Protein AF-F5APM9-F1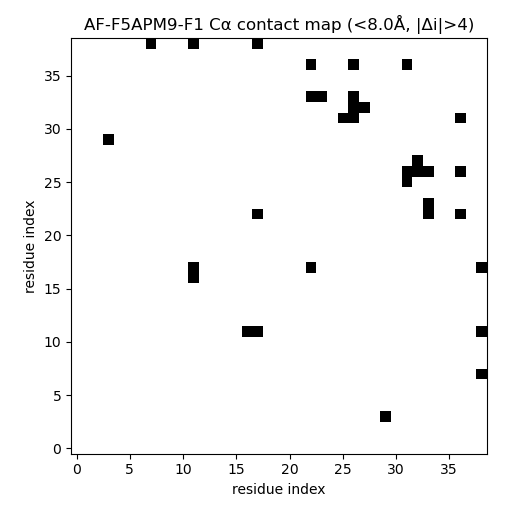 (afdb_monomer)

Foldseek 3Di:
DVVLVVVLVVVCVVDVDDDPVNLVVSCVVVVHDSVVSDD

Nearest PDB structures (foldseek):
  1p7j-assembly4_D  TM=9.705E-01  e=1.164E-02  Drosophila melanogaster
  1du0-assembly1_A  TM=9.292E-01  e=1.016E-02  Drosophila melanogaster
  1enh-assembly1_A  TM=9.600E-01  e=1.530E-02  Drosophila melanogaster
  6m3d-assembly1_C  TM=9.472E-01  e=3.242E-02  Drosophila melanogaster
  4qtr-assembly2_D  TM=9.434E-01  e=1.913E-01  Drosophila melanogaster

Sequence (39 aa):
TRYQTLELEKEFHFNRYLTRRRRIEIANNLCLNERQIKI

Radius of gyration: 9.13 Å; Cα contacts (8 Å, |Δi|>4): 17; chains: 1; bounding box: 18×14×21 Å

pLDDT: mean 76.45, std 6.32, range [62.84, 85.69]

Mean predicted aligned error: 6.4 Å

Structure (mmCIF, N/CA/C/O backbone):
data_AF-F5APM9-F1
#
_entry.id   AF-F5APM9-F1
#
loop_
_atom_site.group_PDB
_atom_site.id
_atom_site.type_symbol
_atom_site.label_atom_id
_atom_site.label_alt_id
_atom_site.label_comp_id
_atom_site.label_asym_id
_atom_site.label_entity_id
_atom_site.label_seq_id
_atom_site.pdbx_PDB_ins_code
_atom_site.Cartn_x
_atom_site.Cartn_y
_atom_site.Cartn_z
_atom_site.occupancy
_atom_site.B_iso_or_equiv
_atom_site.auth_seq_id
_atom_site.auth_comp_id
_atom_site.auth_asym_id
_atom_site.auth_atom_id
_atom_site.pdbx_PDB_model_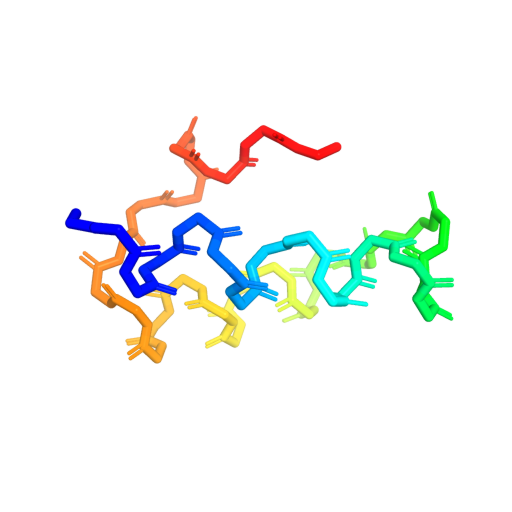num
ATOM 1 N N . THR A 1 1 ? -7.852 -10.782 5.863 1.00 71.00 1 THR A N 1
ATOM 2 C CA . THR A 1 1 ? -9.287 -11.178 5.807 1.00 71.00 1 THR A CA 1
ATOM 3 C C . THR A 1 1 ? -9.638 -11.652 4.405 1.00 71.00 1 THR A C 1
ATOM 5 O O . THR A 1 1 ? -8.951 -11.266 3.472 1.00 71.00 1 THR A O 1
ATOM 8 N N . ARG A 1 2 ? -10.685 -12.480 4.233 1.00 78.50 2 ARG A N 1
ATOM 9 C CA . ARG A 1 2 ? -11.077 -13.119 2.949 1.00 78.50 2 ARG A CA 1
ATOM 10 C C . ARG A 1 2 ? -11.197 -12.139 1.763 1.00 78.50 2 ARG A C 1
ATOM 12 O O . ARG A 1 2 ? -10.922 -12.509 0.631 1.00 78.50 2 ARG A O 1
ATOM 19 N N . TYR A 1 3 ? -11.546 -10.885 2.052 1.00 81.12 3 TYR A N 1
ATOM 20 C CA . TYR A 1 3 ? -11.574 -9.772 1.100 1.00 81.12 3 TYR A CA 1
ATOM 21 C C . TYR A 1 3 ? -10.200 -9.459 0.482 1.00 81.12 3 TYR A C 1
ATOM 23 O O . TYR A 1 3 ? -10.085 -9.350 -0.730 1.00 81.12 3 TYR A O 1
ATOM 31 N N . GLN A 1 4 ? -9.144 -9.381 1.299 1.00 71.75 4 GLN A N 1
ATOM 32 C CA . GLN A 1 4 ? -7.791 -9.072 0.820 1.00 71.75 4 GLN A CA 1
ATOM 33 C C . GLN A 1 4 ? -7.277 -10.149 -0.144 1.00 71.75 4 GLN A C 1
ATOM 35 O 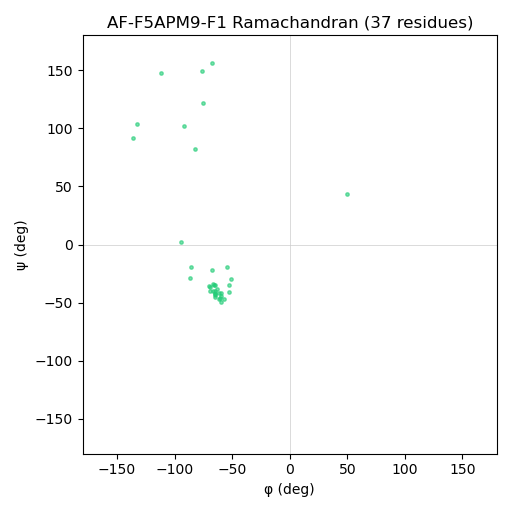O . GLN A 1 4 ? -6.649 -9.824 -1.143 1.00 71.75 4 GLN A O 1
ATOM 40 N N . THR A 1 5 ? -7.574 -11.422 0.126 1.00 80.75 5 THR A N 1
ATOM 41 C CA . THR A 1 5 ? -7.205 -12.537 -0.759 1.00 80.75 5 THR A CA 1
ATOM 42 C C . THR A 1 5 ? -7.923 -12.449 -2.106 1.00 80.75 5 THR A C 1
ATOM 44 O O . THR A 1 5 ? -7.281 -12.592 -3.140 1.00 80.75 5 THR A O 1
ATOM 47 N N . LEU A 1 6 ? -9.224 -12.139 -2.099 1.00 85.69 6 LEU A N 1
ATOM 48 C CA . LEU A 1 6 ? -10.028 -12.013 -3.317 1.00 85.69 6 LEU A CA 1
ATOM 49 C C . LEU A 1 6 ? -9.509 -10.899 -4.242 1.00 85.69 6 LEU A C 1
ATOM 51 O O . LEU A 1 6 ? -9.444 -11.076 -5.456 1.00 85.69 6 LEU A O 1
ATOM 55 N N . GLU A 1 7 ? -9.131 -9.753 -3.675 1.00 81.19 7 GLU A N 1
ATOM 56 C CA . GLU A 1 7 ? -8.611 -8.627 -4.458 1.00 81.19 7 GLU A CA 1
ATOM 57 C C . GLU A 1 7 ? -7.229 -8.940 -5.056 1.00 81.19 7 GLU A C 1
ATOM 59 O O . GLU A 1 7 ? -6.971 -8.606 -6.210 1.00 81.19 7 GLU A O 1
ATOM 64 N N . LEU A 1 8 ? -6.366 -9.666 -4.331 1.00 76.00 8 LEU A N 1
ATOM 65 C CA . LEU A 1 8 ? -5.071 -10.116 -4.862 1.00 76.00 8 LEU A CA 1
ATOM 66 C C . LEU A 1 8 ? -5.234 -11.142 -6.001 1.00 76.00 8 LEU A C 1
ATOM 68 O O . LEU A 1 8 ? -4.514 -11.063 -6.996 1.00 76.00 8 LEU A O 1
ATOM 72 N N . GLU A 1 9 ? -6.189 -12.070 -5.890 1.00 81.31 9 GLU A N 1
ATOM 73 C CA . GLU A 1 9 ? -6.490 -13.061 -6.936 1.00 81.31 9 GLU A CA 1
ATOM 74 C C . GLU A 1 9 ? -7.026 -12.413 -8.219 1.00 81.31 9 GLU A C 1
ATOM 76 O O . GLU A 1 9 ? -6.597 -12.782 -9.316 1.00 81.31 9 GLU A O 1
ATOM 81 N N . LYS A 1 10 ? -7.911 -11.411 -8.103 1.00 80.62 10 LYS A N 1
ATOM 82 C CA . LYS A 1 10 ? -8.376 -10.631 -9.261 1.00 80.62 10 LYS A CA 1
ATOM 83 C C . LYS A 1 10 ? -7.207 -9.950 -9.957 1.00 80.62 10 LYS A C 1
ATOM 85 O O . LYS A 1 10 ? -7.055 -10.083 -11.171 1.00 80.62 10 LYS A O 1
ATOM 90 N N . GLU A 1 11 ? -6.358 -9.258 -9.202 1.00 72.62 11 GLU A N 1
ATOM 91 C CA . GLU A 1 11 ? -5.257 -8.511 -9.800 1.00 72.62 11 GLU A CA 1
ATOM 92 C C . GLU A 1 11 ? -4.233 -9.430 -10.489 1.00 72.62 11 GLU A C 1
ATOM 94 O O . GLU A 1 11 ? -3.715 -9.079 -11.551 1.00 72.62 11 GLU A O 1
ATOM 99 N N . PHE A 1 12 ? -3.995 -10.628 -9.941 1.00 75.06 12 PHE A N 1
ATOM 100 C CA . PHE A 1 12 ? -3.165 -11.661 -10.568 1.00 75.06 12 PHE A CA 1
ATOM 101 C C . PHE A 1 12 ? -3.768 -12.193 -11.873 1.00 75.06 12 PHE A C 1
ATOM 103 O O . PHE A 1 12 ? -3.045 -12.403 -12.850 1.00 75.06 12 PHE A O 1
ATOM 110 N N . HIS A 1 13 ? -5.090 -12.382 -11.923 1.00 74.94 13 HIS A N 1
ATOM 111 C CA . HIS A 1 13 ? -5.760 -12.854 -13.134 1.00 74.94 13 HIS A CA 1
ATOM 112 C C . HIS A 1 13 ? -5.705 -11.834 -14.280 1.00 74.94 13 HIS A C 1
ATOM 114 O O . HIS A 1 13 ? -5.584 -12.235 -15.437 1.00 74.94 13 HIS A O 1
ATOM 120 N N . PHE A 1 14 ? -5.741 -10.534 -13.967 1.00 69.69 14 PHE A N 1
ATOM 121 C CA . PHE A 1 14 ? -5.655 -9.458 -14.961 1.00 69.69 14 PHE A CA 1
ATOM 122 C C . PHE A 1 14 ? -4.217 -9.049 -15.313 1.00 69.69 14 PHE A C 1
ATOM 124 O O . PHE A 1 14 ? -3.969 -8.618 -16.436 1.00 69.69 14 PHE A O 1
ATOM 131 N N . ASN A 1 15 ? -3.258 -9.194 -14.394 1.00 68.12 15 ASN A N 1
ATOM 132 C CA . ASN A 1 15 ? -1.859 -8.828 -14.605 1.00 68.12 15 ASN A CA 1
ATOM 133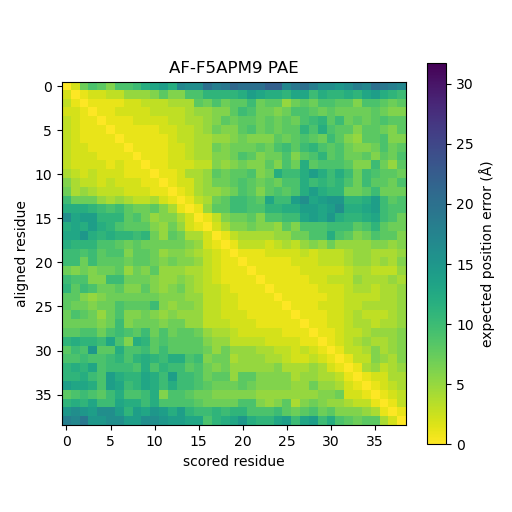 C C . ASN A 1 15 ? -0.930 -9.917 -14.065 1.00 68.12 15 ASN A C 1
ATOM 135 O O . ASN A 1 15 ? -0.479 -9.865 -12.921 1.00 68.12 15 ASN A O 1
ATOM 139 N N . ARG A 1 16 ? -0.560 -10.860 -14.944 1.00 66.69 16 ARG A N 1
ATOM 140 C CA . ARG A 1 16 ? 0.386 -11.956 -14.649 1.00 66.69 16 ARG A CA 1
ATOM 141 C C . ARG A 1 16 ? 1.740 -11.476 -14.103 1.00 66.69 16 ARG A C 1
ATOM 143 O O . ARG A 1 16 ? 2.452 -12.256 -13.482 1.00 66.69 16 ARG A O 1
ATOM 150 N N . TYR A 1 17 ? 2.080 -10.202 -14.325 1.00 68.69 17 TYR A N 1
ATOM 151 C CA . TYR A 1 17 ? 3.251 -9.535 -13.764 1.00 68.69 17 TYR A CA 1
ATOM 152 C C . TYR A 1 17 ? 2.857 -8.177 -13.184 1.00 68.69 17 TYR A C 1
ATOM 154 O O . TYR A 1 17 ? 2.669 -7.197 -13.907 1.00 68.69 17 TYR A O 1
ATOM 162 N N . LEU A 1 18 ? 2.755 -8.097 -11.860 1.00 71.69 18 LEU A N 1
ATOM 163 C CA . LEU A 1 18 ? 2.543 -6.820 -11.191 1.00 71.69 18 LEU A CA 1
ATOM 164 C C . LEU A 1 18 ? 3.844 -6.018 -11.184 1.00 71.69 18 LEU A C 1
ATOM 166 O O . LEU A 1 18 ? 4.877 -6.446 -10.661 1.00 71.69 18 LEU A O 1
ATOM 170 N N . THR A 1 19 ? 3.794 -4.818 -11.756 1.00 80.12 19 THR A N 1
ATOM 171 C CA . THR A 1 19 ? 4.899 -3.863 -11.659 1.00 80.12 19 THR A CA 1
ATOM 172 C C . THR A 1 19 ? 5.051 -3.379 -10.215 1.00 80.12 19 THR A C 1
ATOM 174 O O . THR A 1 19 ? 4.101 -3.387 -9.428 1.00 80.12 19 THR A O 1
ATOM 177 N N . ARG A 1 20 ? 6.253 -2.910 -9.849 1.00 80.44 20 ARG A N 1
ATOM 178 C CA . ARG A 1 20 ? 6.523 -2.356 -8.508 1.00 80.44 20 ARG A CA 1
ATOM 179 C C . ARG A 1 20 ? 5.527 -1.254 -8.133 1.00 80.44 20 ARG A C 1
ATOM 181 O O . ARG A 1 20 ? 5.033 -1.245 -7.014 1.00 80.44 20 ARG A O 1
ATOM 188 N N . ARG A 1 21 ? 5.173 -0.382 -9.083 1.00 83.12 21 ARG A N 1
ATOM 189 C CA . ARG A 1 21 ? 4.197 0.695 -8.861 1.00 83.12 21 ARG 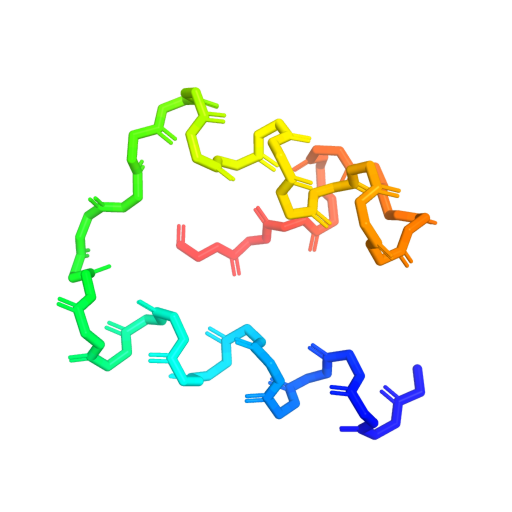A CA 1
ATOM 190 C C . ARG A 1 21 ? 2.829 0.150 -8.451 1.00 83.12 21 ARG A C 1
ATOM 192 O O . ARG A 1 21 ? 2.244 0.642 -7.494 1.00 83.12 21 ARG A O 1
ATOM 199 N N . ARG A 1 22 ? 2.351 -0.898 -9.130 1.00 80.38 22 ARG A N 1
ATOM 200 C CA . ARG A 1 22 ? 1.039 -1.482 -8.840 1.00 80.38 22 ARG A CA 1
ATOM 201 C C . ARG A 1 22 ? 1.010 -2.207 -7.492 1.00 80.38 22 ARG A C 1
ATOM 203 O O . ARG A 1 22 ? 0.026 -2.099 -6.770 1.00 80.38 22 ARG A O 1
ATOM 210 N N . ARG A 1 23 ? 2.113 -2.861 -7.102 1.00 79.88 23 ARG A N 1
ATOM 211 C CA . ARG A 1 23 ? 2.253 -3.443 -5.754 1.00 79.88 23 ARG A CA 1
ATOM 212 C C . ARG A 1 23 ? 2.138 -2.390 -4.649 1.00 79.88 23 ARG A C 1
ATOM 214 O O . ARG A 1 23 ? 1.462 -2.646 -3.660 1.00 79.88 23 ARG A O 1
ATOM 221 N N . ILE A 1 24 ? 2.739 -1.213 -4.832 1.00 82.88 24 ILE A N 1
ATOM 222 C CA . ILE A 1 24 ? 2.664 -0.108 -3.860 1.00 82.88 24 ILE A CA 1
ATOM 223 C C . ILE A 1 24 ? 1.227 0.415 -3.727 1.00 82.88 24 ILE A C 1
ATOM 225 O O . ILE A 1 24 ? 0.765 0.641 -2.612 1.00 82.88 24 ILE A O 1
ATOM 229 N N . GLU A 1 25 ? 0.499 0.581 -4.832 1.00 84.12 25 GLU A N 1
ATOM 230 C CA . GLU A 1 25 ? -0.908 1.014 -4.794 1.00 84.12 25 GLU A CA 1
ATOM 231 C C . GLU A 1 25 ? -1.791 0.024 -4.021 1.00 84.12 25 GLU A C 1
ATOM 233 O O . GLU A 1 25 ? -2.557 0.423 -3.147 1.00 84.12 25 GLU A O 1
ATOM 238 N N . ILE A 1 26 ? -1.644 -1.276 -4.288 1.00 81.25 26 ILE A N 1
ATOM 239 C CA . ILE A 1 26 ? -2.443 -2.325 -3.635 1.00 81.25 26 ILE A CA 1
ATOM 240 C C . ILE A 1 26 ? -2.080 -2.456 -2.153 1.00 81.25 26 ILE A C 1
ATOM 242 O O . ILE A 1 26 ? -2.967 -2.599 -1.315 1.00 81.25 26 ILE A O 1
ATOM 246 N N . ALA A 1 27 ? -0.792 -2.361 -1.816 1.00 82.75 27 ALA A N 1
ATOM 247 C CA . ALA A 1 27 ? -0.307 -2.352 -0.438 1.00 82.75 27 ALA A CA 1
ATOM 248 C C . ALA A 1 27 ? -0.948 -1.219 0.375 1.00 82.75 27 ALA A C 1
ATOM 250 O O . ALA A 1 27 ? -1.479 -1.459 1.459 1.00 82.75 27 ALA A O 1
ATOM 251 N N . ASN A 1 28 ? -0.979 -0.006 -0.184 1.00 84.25 28 ASN A N 1
ATOM 252 C CA . ASN A 1 28 ? -1.622 1.138 0.460 1.00 84.25 28 ASN A CA 1
ATOM 253 C C . ASN A 1 28 ? -3.140 0.948 0.592 1.00 84.25 28 ASN A C 1
ATOM 255 O O . ASN A 1 28 ? -3.681 1.160 1.674 1.00 84.25 28 ASN A O 1
ATOM 259 N N . ASN A 1 29 ? -3.816 0.487 -0.466 1.00 84.06 29 ASN A N 1
ATOM 260 C CA . ASN A 1 29 ? -5.271 0.294 -0.463 1.00 84.06 29 ASN A CA 1
ATOM 261 C C . ASN A 1 29 ? -5.738 -0.806 0.499 1.00 84.06 29 ASN A C 1
ATOM 263 O O . ASN A 1 29 ? -6.812 -0.699 1.085 1.00 84.06 29 ASN A O 1
ATOM 267 N N . LEU A 1 30 ? -4.955 -1.875 0.655 1.00 81.69 30 LEU A N 1
ATOM 268 C CA . LEU A 1 30 ? -5.300 -3.009 1.515 1.00 81.69 30 LEU A CA 1
ATOM 269 C C . LEU A 1 30 ? -4.703 -2.901 2.925 1.00 81.69 30 LEU A C 1
ATOM 271 O O . LEU A 1 30 ? -4.893 -3.825 3.722 1.00 81.69 30 LEU A O 1
ATOM 275 N N . CYS A 1 31 ? -3.992 -1.805 3.223 1.00 83.94 31 CYS A N 1
ATOM 276 C CA . CYS A 1 31 ? -3.198 -1.616 4.439 1.00 83.94 31 CYS A CA 1
ATOM 277 C C . CYS A 1 31 ? -2.265 -2.812 4.716 1.00 83.94 31 CYS A C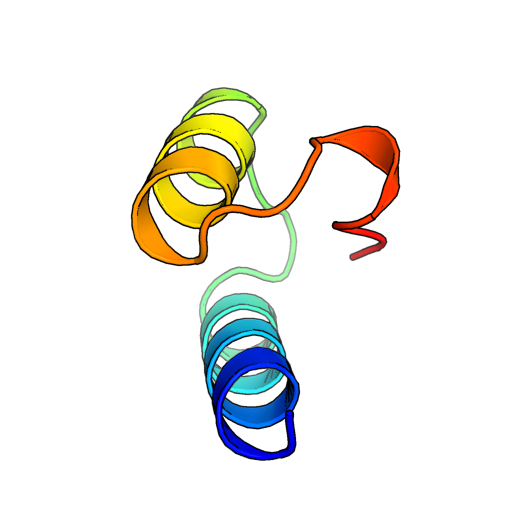 1
ATOM 279 O O . CYS A 1 31 ? -2.168 -3.305 5.840 1.00 8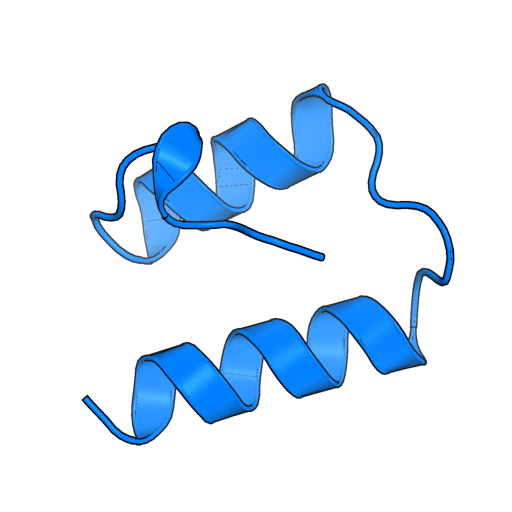3.94 31 CYS A O 1
ATOM 281 N N . LEU A 1 32 ? -1.608 -3.308 3.665 1.00 77.56 32 LEU A N 1
ATOM 282 C CA . LEU A 1 32 ? -0.678 -4.435 3.700 1.00 77.56 32 LEU A CA 1
ATOM 283 C C . LEU A 1 32 ? 0.743 -3.952 3.415 1.00 77.56 32 LEU A C 1
ATOM 285 O O . LEU A 1 32 ? 0.958 -3.039 2.625 1.00 77.56 32 LEU A O 1
ATOM 289 N N . ASN A 1 33 ? 1.738 -4.601 4.012 1.00 74.56 33 ASN A N 1
ATOM 290 C CA . ASN A 1 33 ? 3.134 -4.331 3.685 1.00 74.56 33 ASN A CA 1
ATOM 291 C C . ASN A 1 33 ? 3.525 -4.975 2.349 1.00 74.56 33 ASN A C 1
ATOM 293 O O . ASN A 1 33 ? 3.076 -6.072 2.025 1.00 74.56 33 ASN A O 1
ATOM 297 N N . GLU A 1 34 ? 4.460 -4.356 1.617 1.00 69.44 34 GLU A N 1
ATOM 298 C CA . GLU A 1 34 ? 4.973 -4.876 0.333 1.00 69.44 34 GLU A CA 1
ATOM 299 C C . GLU A 1 34 ? 5.465 -6.332 0.436 1.00 69.44 34 GLU A C 1
ATOM 301 O O . GLU A 1 34 ? 5.269 -7.117 -0.484 1.00 69.44 34 GLU A O 1
ATOM 306 N N . ARG A 1 35 ? 6.051 -6.727 1.577 1.00 70.25 35 ARG A N 1
ATOM 307 C CA . ARG A 1 35 ? 6.489 -8.117 1.826 1.00 70.25 35 ARG A CA 1
ATOM 308 C C . ARG A 1 35 ? 5.341 -9.123 1.947 1.00 70.25 35 ARG A C 1
ATOM 310 O O . ARG A 1 35 ? 5.583 -10.319 1.809 1.00 70.25 35 ARG A O 1
ATOM 317 N N . GLN A 1 36 ? 4.133 -8.662 2.266 1.00 69.00 36 GLN A N 1
ATOM 318 C CA . GLN A 1 36 ? 2.935 -9.496 2.404 1.00 69.00 36 GLN A CA 1
ATOM 319 C C . GLN A 1 36 ? 2.231 -9.708 1.058 1.00 69.00 36 GLN A C 1
ATOM 321 O O . GLN A 1 36 ? 1.496 -10.680 0.910 1.00 69.00 36 GLN A O 1
ATOM 326 N N . ILE A 1 37 ? 2.498 -8.855 0.063 1.00 69.25 37 ILE A N 1
ATOM 327 C CA . ILE A 1 37 ? 2.060 -9.054 -1.321 1.00 69.25 37 ILE A CA 1
ATOM 328 C C . ILE A 1 37 ? 3.057 -10.001 -2.004 1.00 69.25 37 ILE A C 1
ATOM 330 O O . ILE A 1 37 ? 3.996 -9.570 -2.672 1.00 69.25 37 ILE A O 1
ATOM 334 N N . LYS A 1 38 ? 2.879 -11.312 -1.793 1.00 64.31 38 LYS A N 1
ATOM 335 C CA . LYS A 1 38 ? 3.532 -12.352 -2.600 1.00 64.31 38 LYS A CA 1
ATOM 336 C C . LYS A 1 38 ? 2.604 -12.730 -3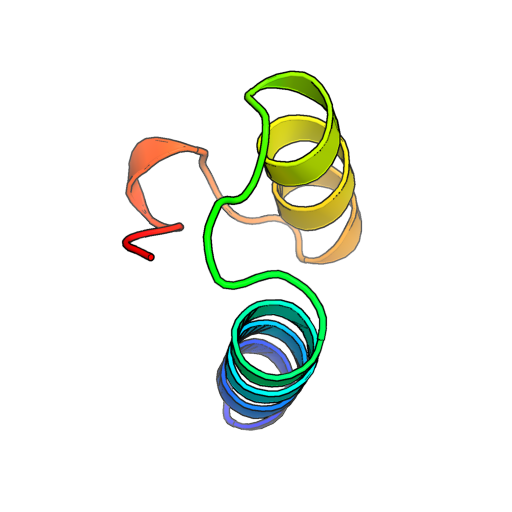.748 1.00 64.31 38 LYS A C 1
ATOM 338 O O . LYS A 1 38 ? 1.633 -13.451 -3.538 1.00 64.31 38 LYS A O 1
ATOM 343 N N . ILE A 1 39 ? 2.919 -12.203 -4.925 1.00 62.84 39 ILE A N 1
ATOM 344 C CA . ILE A 1 39 ? 2.330 -12.543 -6.221 1.00 62.84 39 ILE A CA 1
ATOM 345 C C . ILE A 1 39 ? 3.494 -12.767 -7.177 1.00 62.84 39 ILE A C 1
ATOM 347 O O . ILE A 1 39 ? 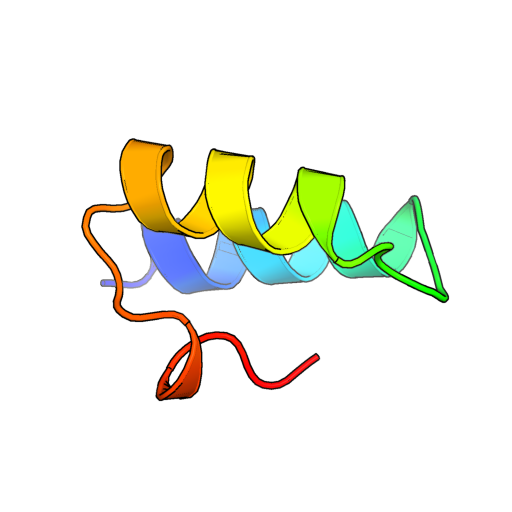4.401 -11.898 -7.169 1.00 62.84 39 ILE A O 1
#

Organism: Crocodylus siamensis (NCBI:txid68455)

InterPro domains:
  IPR001356 Homeodomain [PF00046] (1-39)
  IPR001356 Homeodomain [PS50071] (1-39)
  IPR001356 Homeodomain [cd00086] (1-39)
  IPR009057 Homedomain-like superfamily [SSF46689] (1-39)
  IPR050296 Antennapedia-type homeobox [PTHR45659] (1-39)

Secondary structure (DSSP, 8-state):
-HHHHHHHHHHHHH-SS--HHHHHHHHHHTT--GGG---

Solvent-accessible surface area (backbone atoms only — not comparable to full-atom values): 2503 Å² total; per-residue (Å²): 109,77,65,62,55,53,54,52,53,52,50,43,74,77,34,90,71,75,51,73,70,56,48,53,53,50,19,64,76,68,76,42,56,69,88,72,65,81,126